Protein AF-A0A7C1S039-F1 (afdb_monomer_lite)

pLDDT: mean 80.93, std 16.91, range [44.62, 96.94]

Sequence (106 aa):
MKGRLLILAAILVVFSAGAAVVVPRGRQIEFAGDGLGNVVFNGSVHAGMGKVCEDCHNLDIFPMQQKGVANISIKDMMVGNQCGVCHNGKVAFGVADNCMKCHRQQ

Secondary structure (DSSP, 8-state):
---SSSSSSSS-------------TT-EEEE--TTS-EEEEEHHHHHHTT--HHHHSSSSS--TT--SS----HHHHHTT-GGGGTTTTTSS--TTT-GGGTEE--

Foldseek 3Di:
DPDDPPPPPPPDPPPPPQPQPDQAAPGWDWDDPPPLAIFIDHNNVCVVVVDDPPNQDDPFANDSPDRDDDPDDPVCLQVCHHVVVQCVVPNHPHCPRDVCVGHPDD

Radius of gyration: 20.23 Å; chains: 1; bounding box: 28×29×76 Å

Structure (mmCIF, N/CA/C/O backbone):
data_AF-A0A7C1S039-F1
#
_entry.id   AF-A0A7C1S039-F1
#
loop_
_atom_site.group_PDB
_atom_site.id
_atom_site.type_symbol
_atom_site.label_atom_id
_atom_site.label_alt_id
_atom_site.label_comp_id
_atom_site.label_asym_id
_atom_site.label_entity_id
_atom_site.label_seq_id
_atom_site.pdbx_PDB_ins_code
_atom_site.Cartn_x
_atom_site.Cartn_y
_atom_site.Cartn_z
_atom_site.occupancy
_atom_site.B_iso_or_equiv
_atom_site.auth_seq_id
_atom_site.auth_comp_id
_atom_site.auth_asym_id
_atom_site.auth_atom_id
_atom_site.pdbx_PDB_model_num
ATOM 1 N N . MET A 1 1 ? -3.534 11.309 63.729 1.00 46.03 1 MET A N 1
ATOM 2 C CA . MET A 1 1 ? -4.660 11.240 62.770 1.00 46.03 1 MET A CA 1
ATOM 3 C C . MET A 1 1 ? -4.143 11.589 61.375 1.00 46.03 1 MET A C 1
ATOM 5 O O . MET A 1 1 ? -4.323 12.693 60.887 1.00 46.03 1 MET A O 1
ATOM 9 N N . LYS A 1 2 ? -3.379 10.663 60.786 1.00 44.62 2 LYS A N 1
ATOM 10 C CA . LYS A 1 2 ? -2.722 10.778 59.477 1.00 44.62 2 LYS A CA 1
ATOM 11 C C . LYS A 1 2 ? -3.545 9.929 58.512 1.00 44.62 2 LYS A C 1
ATOM 13 O O . LYS A 1 2 ? -3.297 8.741 58.383 1.00 44.62 2 LYS A O 1
ATOM 18 N N . GLY A 1 3 ? -4.620 10.478 57.970 1.00 49.50 3 GLY A N 1
ATOM 19 C CA . GLY A 1 3 ? -5.573 9.661 57.224 1.00 49.50 3 GLY A CA 1
ATOM 20 C C . GLY A 1 3 ? -6.636 10.518 56.589 1.00 49.50 3 GLY A C 1
ATOM 21 O O . GLY A 1 3 ? -7.737 10.578 57.120 1.00 49.50 3 GLY A O 1
ATOM 22 N N . ARG A 1 4 ? -6.266 11.230 55.517 1.00 54.56 4 ARG A N 1
ATOM 23 C CA . ARG A 1 4 ? -7.212 11.860 54.573 1.00 54.56 4 ARG A CA 1
ATOM 24 C C . ARG A 1 4 ? -6.587 12.500 53.326 1.00 54.56 4 ARG A C 1
ATOM 26 O O . ARG A 1 4 ? -7.306 13.161 52.593 1.00 54.56 4 ARG A O 1
ATOM 33 N N . LEU A 1 5 ? -5.300 12.287 53.034 1.00 50.31 5 LEU A N 1
ATOM 34 C CA . LEU A 1 5 ? -4.631 12.951 51.902 1.00 50.31 5 LEU A CA 1
ATOM 35 C C . LEU A 1 5 ? -4.058 11.992 50.842 1.00 50.31 5 LEU A C 1
ATOM 37 O O . LEU A 1 5 ? -3.068 12.311 50.200 1.00 50.31 5 LEU A O 1
ATO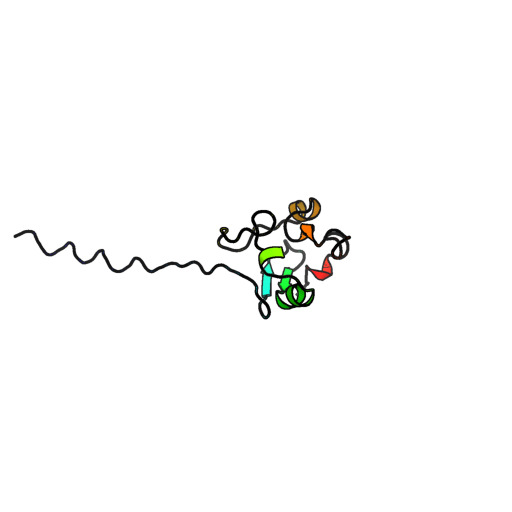M 41 N N . LEU A 1 6 ? -4.663 10.812 50.659 1.00 50.00 6 LEU A N 1
ATOM 42 C CA . LEU A 1 6 ? -4.238 9.826 49.647 1.00 50.00 6 LEU A CA 1
ATOM 43 C C . LEU A 1 6 ? -5.377 9.365 48.714 1.00 50.00 6 LEU A C 1
ATOM 45 O O . LEU A 1 6 ? -5.279 8.305 48.111 1.00 50.00 6 LEU A O 1
ATOM 49 N N . ILE A 1 7 ? -6.461 10.141 48.571 1.00 51.28 7 ILE A N 1
ATOM 50 C CA . ILE A 1 7 ? -7.608 9.790 47.696 1.00 51.28 7 ILE A CA 1
ATOM 51 C C . ILE A 1 7 ? -7.795 10.820 46.561 1.00 51.28 7 ILE A C 1
ATOM 53 O O . ILE A 1 7 ? -8.896 11.051 46.084 1.00 51.28 7 ILE A O 1
ATOM 57 N N . LEU A 1 8 ? -6.714 11.460 46.103 1.00 48.56 8 LEU A N 1
ATOM 58 C CA . LEU A 1 8 ? -6.737 12.350 44.924 1.00 48.56 8 LEU A CA 1
ATOM 59 C C . LEU A 1 8 ? -5.881 11.834 43.754 1.00 48.56 8 LEU A C 1
ATOM 61 O O . LEU A 1 8 ? -5.620 12.571 42.812 1.00 48.56 8 LEU A O 1
ATOM 65 N N . ALA A 1 9 ? -5.467 10.564 43.781 1.00 50.44 9 ALA A N 1
ATOM 66 C CA . ALA A 1 9 ? -4.603 9.970 42.753 1.00 50.44 9 ALA A CA 1
ATOM 67 C C . ALA A 1 9 ? -5.293 8.901 41.876 1.00 50.44 9 ALA A C 1
ATOM 69 O O . ALA A 1 9 ? -4.608 8.168 41.172 1.00 50.44 9 ALA A O 1
ATOM 70 N N . ALA A 1 10 ? -6.626 8.774 41.916 1.00 50.88 10 ALA A N 1
ATOM 71 C CA . ALA A 1 10 ? -7.323 7.619 41.329 1.00 50.88 10 ALA A CA 1
ATOM 72 C C . ALA A 1 10 ? -8.235 7.907 40.116 1.00 50.88 10 ALA A C 1
ATOM 74 O O . ALA A 1 10 ? -8.838 6.970 39.604 1.00 50.88 10 ALA A O 1
ATOM 75 N N . ILE A 1 11 ? -8.356 9.147 39.620 1.00 52.88 11 ILE A N 1
ATOM 76 C CA . ILE A 1 11 ? -9.277 9.456 38.499 1.00 52.88 11 ILE A CA 1
ATOM 77 C C . ILE A 1 11 ? -8.614 10.354 37.451 1.00 52.88 11 ILE A C 1
ATOM 79 O O . ILE A 1 11 ? -9.099 11.432 37.141 1.00 52.88 11 ILE A O 1
ATOM 83 N N . LEU A 1 12 ? -7.479 9.924 36.902 1.00 50.88 12 LEU A N 1
ATOM 84 C CA . LEU A 1 12 ? -6.936 10.497 35.662 1.00 50.88 12 LEU A CA 1
ATOM 85 C C . LEU A 1 12 ? -6.138 9.459 34.855 1.00 50.88 12 LEU A C 1
ATOM 87 O O . LEU A 1 12 ? -5.283 9.807 34.049 1.00 50.88 12 LEU A O 1
ATOM 91 N N . VAL A 1 13 ? -6.460 8.167 35.000 1.00 51.81 13 VAL A N 1
ATOM 92 C CA . VAL A 1 13 ? -6.153 7.189 33.945 1.00 51.81 13 VAL A CA 1
ATOM 93 C C . VAL A 1 13 ? -7.223 7.367 32.871 1.00 51.81 13 VAL A C 1
ATOM 95 O O . VAL A 1 13 ? -8.148 6.571 32.731 1.00 51.81 13 VAL A O 1
ATOM 98 N N . VAL A 1 14 ? -7.151 8.499 32.167 1.00 55.38 14 VAL A N 1
ATOM 99 C CA . VAL A 1 14 ? -7.918 8.700 30.944 1.00 55.38 14 VAL A CA 1
ATOM 100 C C . VAL A 1 14 ? -7.416 7.647 29.976 1.00 55.38 14 VAL A C 1
ATOM 102 O O . VAL A 1 14 ? -6.257 7.644 29.570 1.00 55.38 14 VAL A O 1
ATOM 105 N N . PHE A 1 15 ? -8.316 6.720 29.686 1.00 51.34 15 PHE A N 1
ATOM 106 C CA . PHE A 1 15 ? -8.249 5.713 28.648 1.00 51.34 15 PHE A CA 1
ATOM 107 C C . PHE A 1 15 ? -7.761 6.358 27.338 1.00 51.34 15 PHE A C 1
ATOM 109 O O . PHE A 1 15 ? -8.551 6.842 26.532 1.00 51.34 15 PHE A O 1
ATOM 116 N N . SER A 1 16 ? -6.454 6.366 27.085 1.00 47.75 16 SER A N 1
ATOM 117 C CA . SER A 1 16 ? -5.929 6.584 25.740 1.00 47.75 16 SER A CA 1
ATOM 118 C C . SER A 1 16 ? -6.077 5.272 24.972 1.00 47.75 16 SER A C 1
ATOM 120 O O . SER A 1 16 ? -5.115 4.578 24.635 1.00 47.75 16 SER A O 1
ATOM 122 N N . ALA A 1 17 ? -7.335 4.911 24.696 1.00 50.97 17 ALA A N 1
ATOM 123 C CA . ALA A 1 17 ? -7.656 4.008 23.606 1.00 50.97 17 ALA A CA 1
ATOM 124 C C . ALA A 1 17 ? -7.207 4.708 22.321 1.00 50.97 17 ALA A C 1
ATOM 126 O O . ALA A 1 17 ? -7.950 5.472 21.713 1.00 50.97 17 ALA A O 1
ATOM 127 N N . GLY A 1 18 ? -5.939 4.510 21.956 1.00 50.78 18 GLY A N 1
ATOM 128 C CA . GLY A 1 18 ? -5.441 4.877 20.642 1.00 50.78 18 GLY A CA 1
ATOM 129 C C . GLY A 1 18 ? -6.344 4.200 19.624 1.00 50.78 18 GLY A C 1
ATOM 130 O O . GLY A 1 18 ? -6.363 2.972 19.556 1.00 50.78 18 GLY A O 1
ATOM 131 N N . ALA A 1 19 ? -7.144 4.993 18.914 1.00 52.41 19 ALA A N 1
ATOM 132 C CA . ALA A 1 19 ? -8.008 4.495 17.864 1.00 52.41 19 ALA A CA 1
ATOM 133 C C . ALA A 1 19 ? -7.129 3.739 16.864 1.00 52.41 19 ALA A C 1
ATOM 135 O O . ALA A 1 19 ? -6.204 4.315 16.290 1.00 52.41 19 ALA A O 1
ATOM 136 N N . ALA A 1 20 ? -7.376 2.441 16.697 1.00 55.44 20 ALA A N 1
ATOM 137 C CA . ALA A 1 20 ? -6.785 1.700 15.599 1.00 55.44 20 ALA A CA 1
ATOM 138 C C . ALA A 1 20 ? -7.203 2.409 14.303 1.00 55.44 20 ALA A C 1
ATOM 140 O O . ALA A 1 20 ? -8.398 2.573 14.039 1.00 55.44 20 ALA A O 1
ATOM 141 N N . VAL A 1 21 ? -6.230 2.891 13.528 1.00 62.72 21 VAL A N 1
ATOM 142 C CA . VAL A 1 21 ? -6.491 3.554 12.248 1.00 62.72 21 VAL A CA 1
ATOM 143 C C . VAL A 1 21 ? -6.765 2.460 11.222 1.00 62.72 21 VAL A C 1
ATOM 145 O O . VAL A 1 21 ? -5.889 2.039 10.478 1.00 62.72 21 VAL A O 1
ATOM 148 N N . VAL A 1 22 ? -7.995 1.954 11.230 1.00 71.44 22 VAL A N 1
ATOM 149 C CA . VAL A 1 22 ? -8.507 1.061 10.189 1.00 71.44 22 VAL A CA 1
ATOM 150 C C . VAL A 1 22 ? -9.119 1.931 9.099 1.00 71.44 22 VAL A C 1
ATOM 152 O O . VAL A 1 22 ? -9.787 2.926 9.396 1.00 71.44 22 VAL A O 1
ATOM 155 N N . VAL A 1 23 ? -8.917 1.563 7.835 1.00 85.75 23 VAL A N 1
ATOM 156 C CA . VAL A 1 23 ? -9.463 2.300 6.687 1.00 85.75 23 VAL A CA 1
ATOM 157 C C . VAL A 1 23 ? -10.580 1.480 6.032 1.00 85.75 23 VAL A C 1
ATOM 159 O O . VAL A 1 23 ? -10.354 0.827 5.013 1.00 85.75 23 VAL A O 1
ATOM 162 N N . PRO A 1 24 ? -11.796 1.466 6.615 1.00 86.75 24 PRO A N 1
ATOM 163 C CA . PRO A 1 24 ? -12.925 0.735 6.055 1.00 86.75 24 PRO A CA 1
ATOM 164 C C . PRO A 1 24 ? -13.453 1.406 4.780 1.00 86.75 24 PRO A C 1
ATOM 166 O O . PRO A 1 24 ? -13.037 2.502 4.387 1.00 86.75 24 PRO A O 1
ATOM 169 N N . ARG A 1 25 ? -14.447 0.771 4.152 1.00 88.81 25 ARG A N 1
ATOM 170 C CA . ARG A 1 25 ? -15.228 1.383 3.071 1.00 88.81 25 ARG A CA 1
ATOM 171 C C . ARG A 1 25 ? -15.736 2.772 3.492 1.00 88.81 25 ARG A C 1
ATOM 173 O O . ARG A 1 25 ? -16.235 2.957 4.596 1.00 88.81 25 ARG A O 1
ATOM 180 N N . GLY A 1 26 ? -15.601 3.750 2.600 1.00 88.56 26 GLY A N 1
ATOM 181 C CA . GLY A 1 26 ? -15.964 5.152 2.833 1.00 88.56 26 GLY A CA 1
ATOM 182 C C . GLY A 1 26 ? -14.874 5.985 3.510 1.00 88.56 26 GLY A C 1
ATOM 183 O O . GLY A 1 26 ? -15.055 7.188 3.681 1.00 88.56 26 GLY A O 1
ATOM 184 N N . ARG A 1 27 ? -13.738 5.381 3.878 1.00 90.25 27 ARG A N 1
ATOM 185 C CA . ARG A 1 27 ? -12.601 6.075 4.488 1.00 90.25 27 ARG A CA 1
ATOM 186 C C . ARG A 1 27 ? -11.374 6.016 3.588 1.00 90.25 27 ARG A C 1
ATOM 188 O O . ARG A 1 27 ? -11.231 5.142 2.730 1.00 90.25 27 ARG A O 1
ATOM 195 N N . GLN A 1 28 ? -10.499 6.989 3.795 1.00 90.50 28 GLN A N 1
ATOM 196 C CA . GLN A 1 28 ? -9.208 7.102 3.135 1.00 90.50 28 GLN A CA 1
ATOM 197 C C . GLN A 1 28 ? -8.157 7.455 4.184 1.00 90.50 28 GLN A C 1
ATOM 199 O O . GLN A 1 28 ? -8.488 8.054 5.210 1.00 90.50 28 GLN A O 1
ATOM 204 N N . ILE A 1 29 ? -6.914 7.083 3.913 1.00 87.38 29 ILE A N 1
ATOM 205 C CA . ILE A 1 29 ? -5.740 7.544 4.649 1.00 87.38 29 ILE A CA 1
ATOM 206 C C . ILE A 1 29 ? -4.734 8.091 3.647 1.00 87.38 29 ILE A C 1
ATOM 208 O O . ILE A 1 29 ? -4.661 7.627 2.507 1.00 87.38 29 ILE A O 1
ATOM 212 N N . GLU A 1 30 ? -3.982 9.086 4.083 1.00 88.38 30 GLU A N 1
ATOM 213 C CA . GLU A 1 30 ? -2.965 9.747 3.288 1.00 88.38 30 GLU A CA 1
ATOM 214 C C . GLU A 1 30 ? -1.590 9.501 3.906 1.00 88.38 30 GLU A C 1
ATOM 216 O O . GLU A 1 30 ? -1.419 9.591 5.123 1.00 88.38 30 GLU A O 1
ATOM 221 N N . PHE A 1 31 ? -0.623 9.177 3.055 1.00 87.12 31 PHE A N 1
ATOM 222 C CA . PHE A 1 31 ? 0.778 8.999 3.401 1.00 87.12 31 PHE A CA 1
ATOM 223 C C . PHE A 1 31 ? 1.602 10.075 2.698 1.00 87.12 31 PHE A C 1
ATOM 225 O O . PHE A 1 31 ? 1.337 10.417 1.540 1.00 87.12 31 PHE A O 1
ATOM 232 N N . ALA A 1 32 ? 2.637 10.568 3.374 1.00 87.44 32 ALA A N 1
ATOM 233 C CA . ALA A 1 32 ? 3.678 11.331 2.703 1.00 87.44 32 ALA A CA 1
ATOM 234 C C . ALA A 1 32 ? 4.365 10.416 1.677 1.00 87.44 32 ALA A C 1
ATOM 236 O O . ALA A 1 32 ? 4.753 9.300 2.012 1.00 87.44 32 ALA A O 1
ATOM 237 N N . GLY A 1 33 ? 4.480 10.860 0.425 1.00 86.19 33 GLY A N 1
ATOM 238 C CA . GLY A 1 33 ? 5.108 10.072 -0.641 1.00 86.19 33 GLY A CA 1
ATOM 239 C C . GLY A 1 33 ? 6.531 10.512 -0.956 1.00 86.19 33 GLY A C 1
ATOM 240 O O . GLY A 1 33 ? 6.882 10.587 -2.129 1.00 86.19 33 GLY A O 1
ATOM 241 N N . ASP A 1 34 ? 7.307 10.874 0.069 1.00 84.31 34 ASP A N 1
ATOM 242 C CA . ASP A 1 34 ? 8.744 11.174 -0.021 1.00 84.31 34 ASP A CA 1
ATOM 243 C C . ASP A 1 34 ? 9.132 12.128 -1.168 1.00 84.31 34 ASP A C 1
ATOM 245 O O . ASP A 1 34 ? 10.094 11.915 -1.901 1.00 84.31 34 ASP A O 1
ATOM 249 N N . GLY A 1 35 ? 8.354 13.201 -1.344 1.00 85.19 35 GLY A N 1
ATOM 250 C CA . GLY A 1 35 ? 8.600 14.226 -2.365 1.00 85.19 35 GLY A CA 1
ATOM 251 C C . GLY A 1 35 ? 8.026 13.922 -3.755 1.00 85.19 35 GLY A C 1
ATOM 252 O O . GLY A 1 35 ? 8.053 14.796 -4.615 1.00 85.19 35 GLY A O 1
ATOM 253 N N . LEU A 1 36 ? 7.440 12.740 -3.974 1.00 86.75 36 LEU A N 1
ATOM 254 C CA . LEU A 1 36 ? 6.778 12.367 -5.235 1.00 86.75 36 LEU A CA 1
ATOM 255 C C . LEU A 1 36 ? 5.285 12.737 -5.281 1.00 86.75 36 LEU A C 1
ATOM 257 O O . LEU A 1 36 ? 4.612 12.476 -6.276 1.00 86.75 36 LEU A O 1
ATOM 261 N N . GLY A 1 37 ? 4.770 13.365 -4.224 1.00 89.44 37 GLY A N 1
ATOM 262 C CA . GLY A 1 37 ? 3.347 13.634 -4.021 1.00 89.44 37 GLY A CA 1
ATOM 263 C C . GLY A 1 37 ? 2.725 12.648 -3.039 1.00 89.44 37 GLY A C 1
ATOM 264 O O . GLY A 1 37 ? 3.235 11.543 -2.838 1.00 89.44 37 GLY A O 1
ATOM 265 N N . ASN A 1 38 ? 1.639 13.062 -2.391 1.00 91.06 38 ASN A N 1
ATOM 266 C CA . 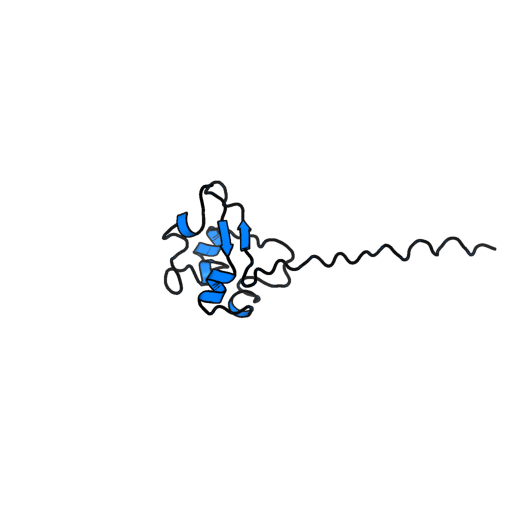ASN A 1 38 ? 1.025 12.266 -1.335 1.00 91.06 38 ASN A CA 1
ATOM 267 C C . ASN A 1 38 ? 0.335 11.029 -1.909 1.00 91.06 38 ASN A C 1
ATOM 269 O O . ASN A 1 38 ? -0.213 11.039 -3.016 1.00 91.06 38 ASN A O 1
ATOM 273 N N . VAL A 1 39 ? 0.366 9.951 -1.130 1.00 91.94 39 VAL A N 1
ATOM 274 C CA . VAL A 1 39 ? -0.264 8.684 -1.486 1.00 91.94 39 VAL A CA 1
ATOM 275 C C . VAL A 1 39 ? -1.561 8.548 -0.722 1.00 91.94 39 VAL A C 1
ATOM 277 O O . VAL A 1 39 ? -1.568 8.569 0.503 1.00 91.94 39 VAL A O 1
ATOM 280 N N . VAL A 1 40 ? -2.666 8.366 -1.440 1.00 90.31 40 VAL A N 1
ATOM 281 C CA . VAL A 1 40 ? -3.980 8.171 -0.819 1.00 90.31 40 VAL A CA 1
ATOM 282 C C . VAL A 1 40 ? -4.401 6.717 -0.965 1.00 90.31 40 VAL A C 1
ATOM 284 O O . VAL A 1 40 ? -4.706 6.264 -2.069 1.00 90.31 40 VAL A O 1
ATOM 287 N N . PHE A 1 41 ? -4.480 5.996 0.153 1.00 91.62 41 PHE A N 1
ATOM 288 C CA . PHE A 1 41 ? -5.131 4.690 0.195 1.00 91.62 41 PHE A CA 1
ATOM 289 C C . PHE A 1 41 ? -6.630 4.863 0.442 1.00 91.62 41 PHE A C 1
ATOM 291 O O . PHE A 1 41 ? -7.054 5.574 1.355 1.00 91.62 41 PHE A O 1
ATOM 298 N N . ASN A 1 42 ? -7.444 4.183 -0.367 1.00 92.38 42 ASN A N 1
ATOM 299 C CA . ASN A 1 42 ? -8.897 4.284 -0.324 1.00 92.38 42 ASN A CA 1
ATOM 300 C C . ASN A 1 42 ? -9.536 2.920 -0.035 1.00 92.38 42 ASN A C 1
ATOM 302 O O . ASN A 1 42 ? -9.450 1.997 -0.852 1.00 92.38 42 ASN A O 1
ATOM 306 N N . GLY A 1 43 ? -10.221 2.816 1.108 1.00 92.75 43 GLY A N 1
ATOM 307 C CA . GLY A 1 43 ? -10.881 1.584 1.539 1.00 92.75 43 GLY A CA 1
ATOM 308 C C . GLY A 1 43 ? -12.079 1.203 0.666 1.00 92.75 43 GLY A C 1
ATOM 309 O O . GLY A 1 43 ? -12.361 0.023 0.491 1.00 92.75 43 GLY A O 1
ATOM 310 N N . SER A 1 44 ? -12.767 2.172 0.048 1.00 94.12 44 SER A N 1
ATOM 311 C CA . SER A 1 44 ? -13.871 1.888 -0.882 1.00 94.12 44 SER A CA 1
ATOM 312 C C . SER A 1 44 ? -13.403 1.231 -2.173 1.00 94.12 44 SER A C 1
ATOM 314 O O . SER A 1 44 ? -14.109 0.359 -2.675 1.00 94.12 44 SER A O 1
ATOM 316 N N . VAL A 1 45 ? -12.249 1.646 -2.707 1.00 94.50 45 VAL A N 1
ATOM 317 C CA . VAL A 1 45 ? -11.683 1.060 -3.932 1.00 94.50 45 VAL A CA 1
ATOM 318 C C . VAL A 1 45 ? -11.332 -0.402 -3.684 1.00 94.50 45 VAL A C 1
ATOM 320 O O . VAL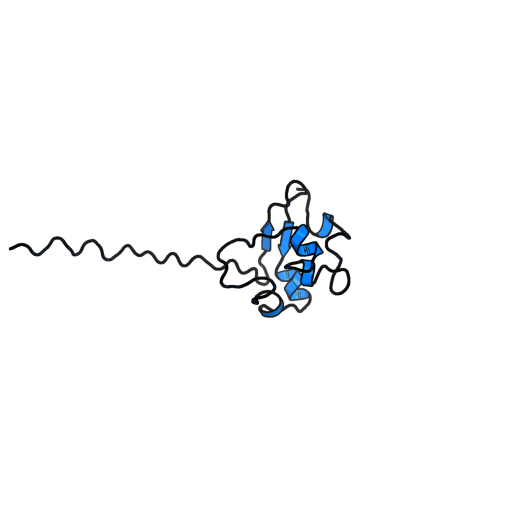 A 1 45 ? -11.823 -1.273 -4.394 1.00 94.50 45 VAL A O 1
ATOM 323 N N . HIS A 1 46 ? -10.575 -0.682 -2.622 1.00 94.81 46 HIS A N 1
ATOM 324 C CA . HIS A 1 46 ? -10.146 -2.045 -2.304 1.00 94.81 46 HIS A CA 1
ATOM 325 C C . HIS A 1 46 ? -11.325 -2.947 -1.917 1.00 94.81 46 HIS A C 1
ATOM 327 O O . HIS A 1 46 ? -11.453 -4.044 -2.458 1.00 94.81 46 HIS A O 1
ATOM 333 N N . ALA A 1 47 ? -12.252 -2.469 -1.077 1.00 94.50 47 ALA A N 1
ATOM 334 C CA . ALA A 1 47 ? -13.466 -3.221 -0.753 1.00 94.50 47 ALA A CA 1
ATOM 335 C C . ALA A 1 47 ? -14.352 -3.460 -1.990 1.00 94.50 47 ALA A C 1
ATOM 337 O O . ALA A 1 47 ? -14.973 -4.510 -2.121 1.00 94.50 47 ALA A O 1
ATOM 338 N N . GLY A 1 48 ? -14.402 -2.505 -2.928 1.00 95.25 48 GLY A N 1
ATOM 339 C CA . GLY A 1 48 ? -15.113 -2.655 -4.202 1.00 95.25 48 GLY A CA 1
ATOM 340 C C . GLY A 1 48 ? -14.514 -3.721 -5.124 1.00 95.25 48 GLY A C 1
ATOM 341 O O . GLY A 1 48 ? -15.229 -4.262 -5.959 1.00 95.25 48 GLY A O 1
ATOM 342 N N . MET A 1 49 ? -13.237 -4.066 -4.936 1.00 93.94 49 MET A N 1
ATOM 343 C CA . MET A 1 49 ? -12.556 -5.173 -5.620 1.00 93.94 49 MET A CA 1
ATOM 344 C C . MET A 1 49 ? -12.729 -6.519 -4.894 1.00 93.94 49 MET A C 1
ATOM 346 O O . MET A 1 49 ? -12.033 -7.482 -5.208 1.00 93.94 49 MET A O 1
ATOM 350 N N . GLY A 1 50 ? -13.632 -6.589 -3.911 1.00 94.50 50 GLY A N 1
ATOM 351 C CA . GLY A 1 50 ? -13.927 -7.806 -3.156 1.00 94.50 50 GLY A CA 1
ATOM 352 C C . GLY A 1 50 ? -12.958 -8.093 -2.010 1.00 94.50 50 GLY A C 1
ATOM 353 O O . GLY A 1 50 ? -13.024 -9.180 -1.448 1.00 94.50 50 GLY A O 1
ATOM 354 N N . LYS A 1 51 ? -12.072 -7.150 -1.653 1.00 94.25 51 LYS A N 1
ATOM 355 C CA . LYS A 1 51 ? -11.175 -7.322 -0.504 1.00 94.25 51 LYS A CA 1
ATOM 356 C C . LYS A 1 51 ? -11.929 -7.182 0.809 1.00 94.25 51 LYS A C 1
ATOM 358 O O . LYS A 1 51 ? -12.676 -6.220 1.005 1.00 94.25 51 LYS A O 1
ATOM 363 N N . VAL A 1 52 ? -11.700 -8.132 1.706 1.00 92.69 52 VAL A N 1
ATOM 364 C CA . VAL A 1 52 ? -12.252 -8.141 3.064 1.00 92.69 52 VAL A CA 1
ATOM 365 C C . VAL A 1 52 ? -11.186 -7.749 4.084 1.00 92.69 52 VAL A C 1
ATOM 367 O O . VAL A 1 52 ? -10.001 -7.685 3.769 1.00 92.69 52 VAL A O 1
ATOM 370 N N . CYS A 1 53 ? -11.597 -7.455 5.319 1.00 90.25 53 CYS A N 1
ATOM 371 C CA . CYS A 1 53 ? -10.704 -6.931 6.357 1.00 90.25 53 CYS A CA 1
ATOM 372 C C . CYS A 1 53 ? -9.454 -7.807 6.560 1.00 90.25 53 CYS A C 1
ATOM 374 O O . CYS A 1 53 ? -8.346 -7.283 6.642 1.00 90.25 53 CYS A O 1
ATOM 376 N N . GLU A 1 54 ? -9.634 -9.128 6.595 1.00 91.12 54 GLU A N 1
ATOM 377 C CA . GLU A 1 54 ? -8.579 -10.117 6.864 1.00 91.12 54 GLU A CA 1
ATOM 378 C C . GLU A 1 54 ? -7.572 -10.262 5.709 1.00 91.12 54 GLU A C 1
ATOM 380 O O . GLU A 1 54 ? -6.422 -10.644 5.940 1.00 91.12 54 GLU A O 1
ATOM 385 N N . ASP A 1 55 ? -7.952 -9.866 4.486 1.00 92.62 55 ASP A N 1
ATOM 386 C CA . ASP A 1 55 ? -7.051 -9.886 3.325 1.00 92.62 55 ASP A CA 1
ATOM 387 C C . ASP A 1 55 ? -5.898 -8.889 3.472 1.00 92.62 55 ASP A C 1
ATOM 389 O O . ASP A 1 55 ? -4.868 -9.036 2.820 1.00 92.62 55 ASP A O 1
ATOM 393 N N . CYS A 1 56 ? -6.078 -7.844 4.284 1.00 91.06 56 CYS A N 1
ATOM 394 C CA . CYS A 1 56 ? -5.069 -6.815 4.531 1.00 91.06 56 CYS A CA 1
ATOM 395 C C . CYS A 1 56 ? -4.574 -6.843 5.977 1.00 91.06 56 CYS A C 1
ATOM 397 O O . CYS A 1 56 ? -3.391 -6.636 6.236 1.00 91.06 56 CYS A O 1
ATOM 399 N N . HIS A 1 57 ? -5.477 -7.079 6.925 1.00 89.50 57 HIS A N 1
ATOM 400 C CA . HIS A 1 57 ? -5.191 -7.004 8.348 1.00 89.50 57 HIS A CA 1
ATOM 401 C C . HIS A 1 57 ? -4.873 -8.373 8.934 1.00 89.50 57 HIS A C 1
ATOM 403 O O . HIS A 1 57 ? -5.695 -9.012 9.587 1.00 89.50 57 HIS A O 1
ATOM 409 N N . ASN A 1 58 ? -3.638 -8.795 8.705 1.00 89.12 58 ASN A N 1
ATOM 410 C CA . ASN A 1 58 ? -3.065 -10.036 9.202 1.00 89.12 58 ASN A CA 1
ATOM 411 C C . ASN A 1 58 ? -1.607 -9.798 9.633 1.00 89.12 58 ASN A C 1
ATOM 413 O O . ASN A 1 58 ? -1.106 -8.675 9.563 1.00 89.12 58 ASN A O 1
ATOM 417 N N . LEU A 1 59 ? -0.939 -10.846 10.117 1.00 85.94 59 LEU A N 1
ATOM 418 C CA . LEU A 1 59 ? 0.425 -10.744 10.644 1.00 85.94 59 LEU A CA 1
ATOM 419 C C . LEU A 1 59 ? 1.481 -10.428 9.573 1.00 85.94 59 LEU A C 1
ATOM 421 O O . LEU A 1 59 ? 2.551 -9.941 9.927 1.00 85.94 59 LEU A O 1
ATOM 425 N N . ASP A 1 60 ? 1.172 -10.656 8.296 1.00 86.06 60 ASP A N 1
ATOM 426 C CA . ASP A 1 60 ? 2.147 -10.589 7.207 1.00 86.06 60 ASP A CA 1
ATOM 427 C C . ASP A 1 60 ? 2.081 -9.267 6.426 1.00 86.06 60 ASP A C 1
ATOM 429 O O . ASP A 1 60 ? 3.084 -8.825 5.867 1.00 86.06 60 ASP A O 1
ATOM 433 N N . ILE A 1 61 ? 0.911 -8.617 6.379 1.00 90.56 61 ILE A N 1
ATOM 434 C CA . ILE A 1 61 ? 0.689 -7.415 5.560 1.00 90.56 61 ILE A CA 1
ATOM 435 C C . ILE A 1 61 ? 0.557 -6.159 6.429 1.00 90.56 61 ILE A C 1
ATOM 437 O O . ILE A 1 61 ? 1.425 -5.287 6.388 1.00 90.56 61 ILE A O 1
ATOM 441 N N . PHE A 1 62 ? -0.520 -6.054 7.214 1.00 89.00 62 PHE A N 1
ATOM 442 C CA . PHE A 1 62 ? -0.760 -4.936 8.132 1.00 89.00 62 PHE A CA 1
ATOM 443 C C . PHE A 1 62 ? -1.283 -5.435 9.488 1.00 89.00 62 PHE A C 1
ATOM 445 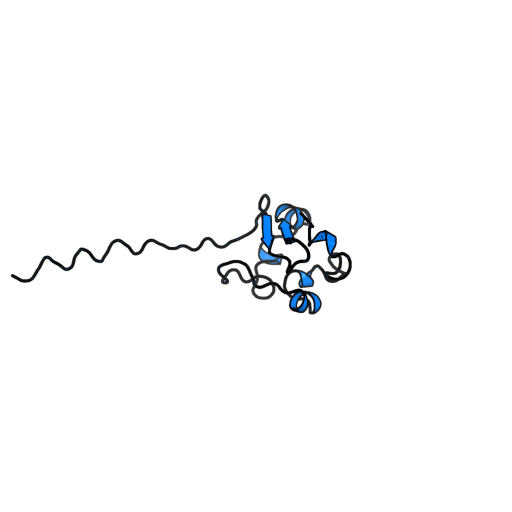O O . PHE A 1 62 ? -2.502 -5.487 9.701 1.00 89.00 62 PHE A O 1
ATOM 452 N N . PRO A 1 63 ? -0.382 -5.764 10.432 1.00 83.94 63 PRO A N 1
ATOM 453 C CA . PRO A 1 63 ? -0.772 -6.273 11.740 1.00 83.94 63 PRO A CA 1
ATOM 454 C C . PRO A 1 63 ? -1.602 -5.254 12.523 1.00 83.94 63 PRO A C 1
ATOM 456 O O . PRO A 1 63 ? -1.166 -4.132 12.777 1.00 83.94 63 PRO A O 1
ATOM 459 N N . MET A 1 64 ? -2.785 -5.667 12.978 1.00 75.06 64 MET A N 1
ATOM 460 C CA . MET A 1 64 ? -3.719 -4.820 13.742 1.00 75.06 64 MET A CA 1
ATOM 461 C C . MET A 1 64 ? -3.161 -4.348 15.090 1.00 75.06 64 MET A C 1
ATOM 463 O O . MET A 1 64 ? -3.665 -3.395 15.680 1.00 75.06 64 MET A O 1
ATOM 467 N N . GLN A 1 65 ? -2.131 -5.024 15.599 1.00 65.62 65 GLN A N 1
ATOM 468 C CA . GLN A 1 65 ? -1.464 -4.684 16.851 1.00 65.62 65 GLN A CA 1
ATOM 469 C C . GLN A 1 65 ? -0.550 -3.453 16.718 1.00 65.62 65 GLN A C 1
ATOM 471 O O . GLN A 1 65 ? -0.156 -2.879 17.735 1.00 65.62 65 GLN A O 1
ATOM 476 N N . GLN A 1 66 ? -0.212 -3.028 15.494 1.00 62.56 66 GLN A N 1
ATOM 477 C CA . GLN A 1 66 ? 0.563 -1.811 15.266 1.00 62.56 66 GLN A CA 1
ATOM 478 C C . GLN A 1 66 ? -0.344 -0.581 15.401 1.00 62.56 66 GLN A C 1
ATOM 480 O O . GLN A 1 66 ? -1.299 -0.392 14.651 1.00 62.56 66 GLN A O 1
ATOM 485 N N . LYS A 1 67 ? -0.051 0.270 16.391 1.00 57.38 67 LYS A N 1
ATOM 486 C CA . LYS A 1 67 ? -0.723 1.564 16.560 1.00 57.38 67 LYS A CA 1
ATOM 487 C C . LYS A 1 67 ? -0.060 2.607 15.661 1.00 57.38 67 LYS A C 1
ATOM 489 O O . LYS A 1 67 ? 1.151 2.787 15.735 1.00 57.38 67 LYS A O 1
ATOM 494 N N . GLY A 1 68 ? -0.866 3.344 14.898 1.00 64.94 68 GLY A N 1
ATOM 495 C CA . GLY A 1 68 ? -0.409 4.447 14.048 1.00 64.94 68 GLY A CA 1
ATOM 496 C C . GLY A 1 68 ? -0.343 4.092 12.563 1.00 64.94 68 GLY A C 1
ATOM 497 O O . GLY A 1 68 ? -0.874 3.074 12.129 1.00 64.94 68 GLY A O 1
ATOM 498 N N . VAL A 1 69 ? 0.268 4.979 11.779 1.00 66.25 69 VAL A N 1
ATOM 499 C CA . VAL A 1 69 ? 0.488 4.773 10.342 1.00 66.25 69 VAL A CA 1
ATOM 500 C C . VAL A 1 69 ? 1.610 3.751 10.174 1.00 66.25 69 VAL A C 1
ATOM 502 O O . VAL A 1 69 ? 2.681 3.922 10.755 1.00 66.25 69 VAL A O 1
ATOM 505 N N . ALA A 1 70 ? 1.368 2.684 9.409 1.00 73.12 70 ALA A N 1
ATOM 506 C CA . ALA A 1 70 ? 2.407 1.707 9.102 1.00 73.12 70 ALA A CA 1
ATOM 507 C C . ALA A 1 70 ? 3.590 2.399 8.406 1.00 73.12 70 ALA A C 1
ATOM 509 O O . ALA A 1 70 ? 3.392 3.219 7.508 1.00 73.12 70 ALA A O 1
ATOM 510 N N . ASN A 1 71 ? 4.816 2.049 8.799 1.00 79.94 71 ASN A N 1
ATOM 511 C CA . ASN A 1 71 ? 6.003 2.450 8.049 1.00 79.94 71 ASN A CA 1
ATOM 512 C C . ASN A 1 71 ? 6.008 1.663 6.738 1.00 79.94 71 ASN A C 1
ATOM 514 O O . ASN A 1 71 ? 6.262 0.459 6.741 1.00 79.94 71 ASN A O 1
ATOM 518 N N . ILE A 1 72 ? 5.664 2.333 5.642 1.00 87.88 72 ILE A N 1
ATOM 519 C CA . ILE A 1 72 ? 5.591 1.748 4.304 1.00 87.88 72 ILE A CA 1
ATOM 520 C C . ILE A 1 72 ? 6.720 2.342 3.477 1.00 87.88 72 ILE A C 1
ATOM 522 O O . ILE A 1 72 ? 6.852 3.561 3.405 1.00 87.88 72 ILE A O 1
ATOM 526 N N . SER A 1 73 ? 7.519 1.489 2.838 1.00 90.81 73 SER A N 1
ATOM 527 C CA . SER A 1 73 ? 8.591 1.930 1.947 1.00 90.81 73 SER A CA 1
ATOM 528 C C . SER A 1 73 ? 8.481 1.269 0.579 1.00 90.81 73 SER A C 1
ATOM 530 O O . SER A 1 73 ? 8.047 0.122 0.449 1.00 90.81 73 SER A O 1
ATOM 532 N N . ILE A 1 74 ? 8.921 1.971 -0.470 1.00 92.06 74 ILE A N 1
ATOM 533 C CA . ILE A 1 74 ? 8.982 1.388 -1.817 1.00 92.06 74 ILE A CA 1
ATOM 534 C C . ILE A 1 74 ? 9.901 0.166 -1.869 1.00 92.06 74 ILE A C 1
ATOM 536 O O . ILE A 1 74 ? 9.616 -0.784 -2.592 1.00 92.06 74 ILE A O 1
ATOM 540 N N . LYS A 1 75 ? 10.963 0.146 -1.054 1.00 93.44 75 LYS A N 1
ATOM 541 C CA . LYS A 1 75 ? 11.883 -0.990 -0.951 1.00 93.44 75 LYS A CA 1
ATOM 542 C C . LYS A 1 75 ? 11.156 -2.244 -0.470 1.00 93.44 75 LYS A C 1
ATOM 544 O O . LYS A 1 75 ? 11.326 -3.299 -1.074 1.00 93.44 75 LYS A O 1
ATOM 549 N N . ASP A 1 76 ? 10.334 -2.117 0.568 1.00 93.75 76 ASP A N 1
ATOM 550 C CA . ASP A 1 76 ? 9.565 -3.238 1.112 1.00 93.75 76 ASP A CA 1
ATOM 551 C C . ASP A 1 76 ? 8.488 -3.699 0.124 1.00 93.75 76 ASP A C 1
ATOM 553 O O . ASP A 1 76 ? 8.308 -4.897 -0.095 1.00 93.75 76 ASP A O 1
ATOM 557 N N 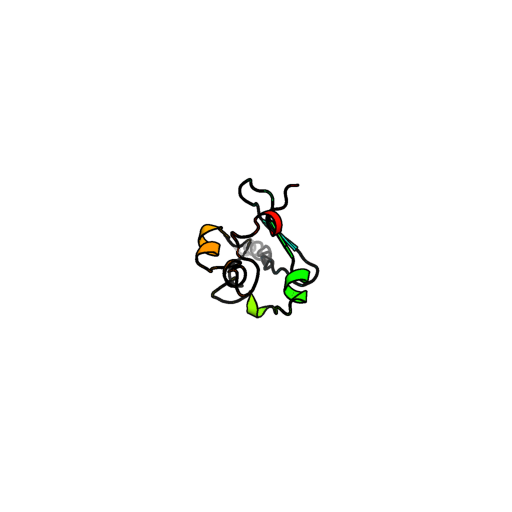. MET A 1 77 ? 7.825 -2.758 -0.553 1.00 94.81 77 MET A N 1
ATOM 558 C CA . MET A 1 77 ? 6.834 -3.088 -1.577 1.00 94.81 77 MET A CA 1
ATOM 559 C C . MET A 1 77 ? 7.441 -3.843 -2.768 1.00 94.81 77 MET A C 1
ATOM 561 O O . MET A 1 77 ? 6.845 -4.800 -3.257 1.00 94.81 77 MET A O 1
ATOM 565 N N . MET A 1 78 ? 8.641 -3.465 -3.214 1.00 94.31 78 MET A N 1
ATOM 566 C CA . MET A 1 78 ? 9.331 -4.126 -4.332 1.00 94.31 78 MET A CA 1
ATOM 567 C C . MET A 1 78 ? 9.726 -5.576 -4.022 1.00 94.31 78 MET A C 1
ATOM 569 O O . MET A 1 78 ? 9.833 -6.384 -4.941 1.00 94.31 78 MET A O 1
ATOM 573 N N . VAL A 1 79 ? 9.909 -5.925 -2.743 1.00 95.31 79 VAL A N 1
ATOM 574 C CA . VAL A 1 79 ? 10.159 -7.312 -2.306 1.00 95.31 79 VAL A CA 1
ATOM 575 C C . VAL A 1 79 ? 8.884 -8.052 -1.887 1.00 95.31 79 VAL A C 1
ATOM 577 O O . VAL A 1 79 ? 8.964 -9.165 -1.375 1.00 95.31 79 VAL A O 1
ATOM 580 N N . GLY A 1 80 ? 7.708 -7.471 -2.149 1.00 95.31 80 GLY A N 1
ATOM 581 C CA . GLY A 1 80 ? 6.416 -8.134 -1.981 1.00 95.31 80 GLY A CA 1
ATOM 582 C C . GLY A 1 80 ? 5.736 -7.916 -0.632 1.00 95.31 80 GLY A C 1
ATOM 583 O O . GLY A 1 80 ? 4.787 -8.633 -0.340 1.00 95.31 80 GLY A O 1
ATOM 584 N N . ASN A 1 81 ? 6.164 -6.940 0.172 1.00 94.44 81 ASN A N 1
ATOM 585 C CA . ASN A 1 81 ? 5.514 -6.623 1.446 1.00 94.44 81 ASN A CA 1
ATOM 586 C C . ASN A 1 81 ? 4.418 -5.558 1.282 1.00 94.44 81 ASN A C 1
ATOM 588 O O . ASN A 1 81 ? 4.423 -4.770 0.332 1.00 94.44 81 ASN A O 1
ATOM 592 N N . GLN A 1 82 ? 3.492 -5.498 2.246 1.00 93.62 82 GLN A N 1
ATOM 593 C CA . GLN A 1 82 ? 2.466 -4.449 2.346 1.00 93.62 82 GLN A CA 1
ATOM 594 C C . GLN A 1 82 ? 1.680 -4.284 1.029 1.00 93.62 82 GLN A C 1
ATOM 596 O O . GLN A 1 82 ? 1.109 -5.248 0.521 1.00 93.62 82 GLN A O 1
ATOM 601 N N . CYS A 1 83 ? 1.659 -3.088 0.429 1.00 94.44 83 CYS A N 1
ATOM 602 C CA . CYS A 1 83 ? 0.965 -2.843 -0.839 1.00 94.44 83 CYS A CA 1
ATOM 603 C C . CYS A 1 83 ? 1.492 -3.754 -1.961 1.00 94.44 83 CYS A C 1
ATOM 605 O O . CYS A 1 83 ? 0.722 -4.190 -2.817 1.00 94.44 83 CYS A O 1
ATOM 607 N N . GLY A 1 84 ? 2.790 -4.078 -1.929 1.00 95.75 84 GLY A N 1
ATOM 608 C CA . GLY A 1 84 ? 3.474 -4.939 -2.890 1.00 95.75 84 GLY A CA 1
ATOM 609 C C . GLY A 1 84 ? 3.011 -6.395 -2.883 1.00 95.75 84 GLY A C 1
ATOM 610 O O . GLY A 1 84 ? 3.212 -7.086 -3.876 1.00 95.75 84 GLY A O 1
ATOM 611 N N . VAL A 1 85 ? 2.314 -6.855 -1.837 1.00 96.69 85 VAL A N 1
ATOM 612 C CA . VAL A 1 85 ? 1.716 -8.204 -1.808 1.00 96.69 85 VAL A CA 1
ATOM 613 C C . VAL A 1 85 ? 0.734 -8.384 -2.965 1.00 96.69 85 VAL A C 1
ATOM 615 O O . VAL A 1 85 ? 0.680 -9.444 -3.587 1.00 96.69 85 VAL A O 1
ATOM 618 N N . CYS A 1 86 ? -0.029 -7.332 -3.278 1.00 96.94 86 CYS A N 1
ATOM 619 C CA . CYS A 1 86 ? -1.006 -7.331 -4.367 1.00 96.94 86 CYS A CA 1
ATOM 620 C C . CYS A 1 86 ? -0.546 -6.491 -5.568 1.00 96.94 86 CYS A C 1
ATOM 622 O O . CYS A 1 86 ? -0.765 -6.888 -6.711 1.00 96.94 86 CYS A O 1
ATOM 624 N N . HIS A 1 87 ? 0.121 -5.357 -5.345 1.00 96.44 87 HIS A N 1
ATOM 625 C CA . HIS A 1 87 ? 0.670 -4.507 -6.405 1.00 96.44 87 HIS A CA 1
ATOM 626 C C . HIS A 1 87 ? 1.995 -5.062 -6.951 1.00 96.44 87 HIS A C 1
ATOM 628 O O . HIS A 1 87 ? 3.042 -4.422 -6.906 1.00 96.44 87 HIS A O 1
ATOM 634 N N . ASN A 1 88 ? 1.935 -6.286 -7.474 1.00 95.75 88 ASN A N 1
ATOM 635 C CA . ASN A 1 88 ? 3.073 -7.084 -7.937 1.00 95.75 88 ASN A CA 1
ATOM 636 C C . ASN A 1 88 ? 3.045 -7.376 -9.448 1.00 95.75 88 ASN A C 1
ATOM 638 O O . ASN A 1 88 ? 3.798 -8.222 -9.926 1.00 95.75 88 ASN A O 1
ATOM 642 N N . GLY A 1 89 ? 2.135 -6.745 -10.193 1.00 95.44 89 GLY A N 1
ATOM 643 C CA . GLY A 1 89 ? 1.945 -6.973 -11.628 1.00 95.44 89 GLY A CA 1
ATOM 644 C C . GLY A 1 89 ? 1.129 -8.225 -11.970 1.00 95.44 89 GLY A C 1
ATOM 645 O O . GLY A 1 89 ? 0.885 -8.485 -13.145 1.00 95.44 89 GLY A O 1
ATOM 646 N N . LYS A 1 90 ? 0.692 -9.005 -10.971 1.00 94.75 90 LYS A N 1
ATOM 647 C CA . LYS A 1 90 ? -0.122 -10.219 -11.155 1.00 94.75 90 LYS A CA 1
ATOM 648 C C . LYS A 1 90 ? -1.529 -10.059 -10.590 1.00 94.75 90 LYS A C 1
ATOM 650 O O . LYS A 1 90 ? -2.498 -10.360 -11.275 1.00 94.75 90 LYS A O 1
ATOM 655 N N . VAL A 1 91 ? -1.640 -9.602 -9.341 1.00 94.94 91 VAL A N 1
ATOM 656 C CA . VAL A 1 91 ? -2.937 -9.409 -8.662 1.00 94.94 91 VAL A CA 1
ATOM 657 C C . VAL A 1 91 ? -3.505 -8.022 -8.967 1.00 94.94 91 VAL A C 1
ATOM 659 O O . VAL A 1 91 ? -4.692 -7.871 -9.244 1.00 94.94 91 VAL A O 1
ATOM 662 N N . ALA A 1 92 ? -2.644 -7.010 -8.940 1.00 94.88 92 ALA A N 1
ATOM 663 C CA . ALA A 1 92 ? -2.912 -5.647 -9.369 1.00 94.88 92 ALA A CA 1
ATOM 664 C C . ALA A 1 92 ? -1.693 -5.108 -10.133 1.00 94.88 92 ALA A C 1
ATOM 666 O O . ALA A 1 92 ? -0.669 -5.785 -10.244 1.00 94.88 92 ALA A O 1
ATOM 667 N N . PHE A 1 93 ? -1.792 -3.881 -10.652 1.00 95.12 93 PHE A N 1
ATOM 668 C CA . PHE A 1 93 ? -0.654 -3.215 -11.296 1.00 95.12 93 PHE A CA 1
ATOM 669 C C . PHE A 1 93 ? 0.555 -3.169 -10.350 1.00 95.12 93 PHE A C 1
ATOM 671 O O . PHE A 1 93 ? 0.380 -2.965 -9.147 1.00 95.12 93 PHE A O 1
ATOM 678 N N . GLY A 1 94 ? 1.758 -3.370 -10.885 1.00 96.25 94 GLY A N 1
ATOM 679 C CA . GLY A 1 94 ? 2.993 -3.376 -10.113 1.00 96.25 94 GLY A CA 1
ATOM 680 C C . GLY A 1 94 ? 3.304 -2.010 -9.511 1.00 96.25 94 GLY A C 1
ATOM 681 O O . GLY A 1 94 ? 3.023 -0.975 -10.120 1.00 96.25 94 GLY A O 1
ATOM 682 N N . VAL A 1 95 ? 3.924 -1.992 -8.329 1.00 94.88 95 VAL A N 1
ATOM 683 C CA . VAL A 1 95 ? 4.328 -0.743 -7.655 1.00 94.88 95 VAL A CA 1
ATOM 684 C C . VAL A 1 95 ? 5.287 0.124 -8.478 1.00 94.88 95 VAL A C 1
ATOM 686 O O . VAL A 1 95 ? 5.314 1.336 -8.287 1.00 94.88 95 VAL A O 1
ATOM 689 N N . ALA A 1 96 ? 6.027 -0.470 -9.419 1.00 92.19 96 ALA A N 1
ATOM 690 C CA . ALA A 1 96 ? 6.922 0.239 -10.333 1.00 92.19 96 ALA A CA 1
ATOM 691 C C . ALA A 1 96 ? 6.274 0.615 -11.680 1.00 92.19 96 ALA A C 1
ATOM 693 O O . ALA A 1 96 ? 6.856 1.387 -12.437 1.00 92.19 96 ALA A O 1
ATOM 694 N N . ASP A 1 97 ? 5.082 0.097 -11.990 1.00 90.75 97 ASP A N 1
ATOM 695 C CA . ASP A 1 97 ? 4.509 0.210 -13.338 1.00 90.75 97 ASP A CA 1
ATOM 696 C C . ASP A 1 97 ? 3.857 1.576 -13.582 1.00 90.75 97 ASP A C 1
ATOM 698 O O . ASP A 1 97 ? 3.779 2.045 -14.718 1.00 90.75 97 ASP A O 1
ATOM 702 N N . ASN A 1 98 ? 3.315 2.206 -12.533 1.00 87.19 98 ASN A N 1
ATOM 703 C CA . ASN A 1 98 ? 2.601 3.474 -12.665 1.00 87.19 98 ASN A CA 1
ATOM 704 C C . ASN A 1 98 ? 2.580 4.273 -11.353 1.00 87.19 98 ASN A C 1
ATOM 706 O O . ASN A 1 98 ? 1.623 4.202 -10.577 1.00 87.19 98 ASN A O 1
ATOM 710 N N . CYS A 1 99 ? 3.622 5.078 -11.137 1.00 90.50 99 CYS A N 1
ATOM 711 C CA . CYS A 1 99 ? 3.808 5.873 -9.920 1.00 90.50 99 CYS A CA 1
ATOM 712 C C . CYS A 1 99 ? 2.616 6.802 -9.629 1.00 90.50 99 CYS A C 1
ATOM 714 O O . CYS A 1 99 ? 2.200 6.940 -8.479 1.00 90.50 99 CYS A O 1
ATOM 716 N N . MET A 1 100 ? 2.021 7.389 -10.674 1.00 90.12 100 MET A N 1
ATOM 717 C CA . MET A 1 100 ? 0.938 8.376 -10.562 1.00 90.12 100 MET A CA 1
ATOM 718 C C . MET A 1 100 ? -0.390 7.784 -10.075 1.00 90.12 100 MET A C 1
ATOM 720 O O . MET A 1 100 ? -1.263 8.524 -9.623 1.00 90.12 100 MET A O 1
ATOM 724 N N . LYS A 1 101 ? -0.570 6.456 -10.139 1.00 89.44 101 LYS A N 1
ATOM 725 C CA . LYS A 1 101 ? -1.770 5.810 -9.581 1.00 89.44 101 LYS A CA 1
ATOM 726 C C . LYS A 1 101 ? -1.835 5.901 -8.059 1.00 89.44 101 LYS A C 1
ATOM 728 O O . LYS A 1 101 ? -2.932 5.869 -7.505 1.00 89.44 101 LYS A O 1
ATOM 733 N N . CYS A 1 102 ? -0.680 6.013 -7.409 1.00 90.69 102 CYS A N 1
ATOM 734 C CA . CYS A 1 102 ? -0.572 6.127 -5.961 1.00 90.69 102 CYS A CA 1
ATOM 735 C C . CYS A 1 102 ? -0.170 7.546 -5.560 1.00 90.69 102 CYS A C 1
ATOM 737 O O . CYS A 1 102 ? -0.861 8.165 -4.757 1.00 90.69 102 CYS A O 1
ATOM 739 N N . HIS A 1 103 ? 0.909 8.062 -6.148 1.00 91.25 103 HIS A N 1
ATOM 740 C CA . HIS A 1 103 ? 1.458 9.379 -5.854 1.00 91.25 103 HIS A CA 1
ATOM 741 C C . HIS A 1 103 ? 0.718 10.451 -6.645 1.00 91.25 103 HIS A C 1
ATOM 743 O O . HIS A 1 103 ? 0.995 10.676 -7.826 1.00 91.25 103 HIS A O 1
ATOM 749 N N . ARG A 1 104 ? -0.239 11.117 -5.999 1.00 82.25 104 ARG A N 1
ATOM 750 C CA . ARG A 1 104 ? -0.910 12.260 -6.612 1.00 82.25 104 ARG A CA 1
ATOM 751 C C . ARG A 1 104 ? -0.097 13.514 -6.331 1.00 82.25 104 ARG A C 1
ATOM 753 O O . ARG A 1 104 ? 0.138 13.869 -5.176 1.00 82.25 104 ARG A O 1
ATOM 760 N N . GLN A 1 105 ? 0.324 14.174 -7.403 1.00 65.62 105 GLN A N 1
ATOM 761 C CA . GLN A 1 105 ? 0.785 15.552 -7.323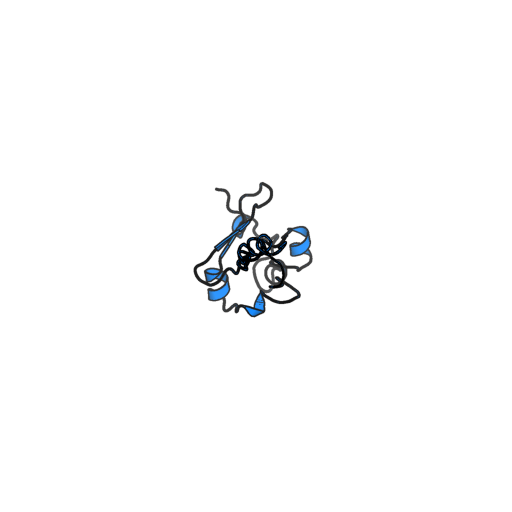 1.00 65.62 105 GLN A CA 1
ATOM 762 C C . GLN A 1 105 ? -0.436 16.414 -6.995 1.00 65.62 105 GLN A C 1
ATOM 764 O O . GLN A 1 105 ? -1.487 16.251 -7.620 1.00 65.62 105 GLN A O 1
ATOM 769 N N . GLN A 1 106 ? -0.313 17.210 -5.935 1.00 55.56 106 GLN A N 1
ATOM 770 C CA . GLN A 1 106 ? -1.345 18.154 -5.512 1.00 55.56 106 GLN A CA 1
ATOM 771 C C . GLN A 1 106 ? -1.439 19.308 -6.507 1.00 55.56 106 GLN A C 1
ATOM 773 O O . GLN A 1 106 ? -0.365 19.741 -6.986 1.00 55.56 106 GLN A O 1
#